Protein AF-A0A535I1E2-F1 (afdb_monomer)

Sequence (173 aa):
WREIAESARRLAAHGARVSVDARTRSATYADDGDLHPVKWVRGLAHAAASAGARIHEDTRVESVTSGEARTARGSVRAGAILLCTNAYTGHLAPSRVRPVRGQMLATAPTAPAFARPAYAKRGYQYWRQTADGRVVVGGWRDITVDHEVGESERPTAEIQSHLDRFLAEHGIT

Mean predicted aligned error: 4.46 Å

Solvent-accessible surface area (backbone atoms only — not comparable to full-atom values): 10704 Å² total; per-residue (Å²): 95,72,65,57,58,50,51,44,52,55,42,39,77,73,70,46,55,62,49,76,40,80,89,80,60,45,75,46,57,74,82,63,85,85,78,62,66,71,63,50,54,51,51,51,52,51,54,42,40,76,74,69,50,85,83,71,78,99,61,63,73,67,41,60,58,97,47,36,41,33,34,98,90,50,72,49,77,38,98,71,84,83,90,83,54,68,56,57,36,55,72,53,40,97,57,91,65,73,34,66,52,76,55,71,52,70,54,70,66,49,78,96,84,52,100,54,72,49,68,39,80,92,64,33,29,37,38,35,48,46,98,79,30,24,42,39,40,36,38,56,47,81,80,43,52,78,81,31,49,44,84,73,86,71,87,51,72,68,55,47,53,53,55,52,48,55,32,53,78,68,76,47,131

Radius of gyration: 20.58 Å; Cα contacts (8 Å, |Δi|>4): 208; chains: 1; bounding box: 49×42×52 Å

Nearest PDB structures (foldseek):
  1vrq-assembly1_B  TM=7.271E-01  e=4.442E-03  Corynebacterium sp. U-96
  2gah-assembly1_B  TM=7.586E-01  e=1.470E-02  Stenotrophomonas maltophilia
  7fgp-assembly1_A  TM=6.716E-01  e=1.027E-02  Aureimonas altamirensis DSM 21988
  2p4b-assembly2_C-2  TM=2.609E-01  e=1.232E+00  Escherichia coli K-12
  2v43-assembly1_A  TM=2.041E-01  e=1.308E+00  Escherichia coli BL21(DE3)

Secondary structure (DSSP, 8-state):
-HHHHHHHHHHHTTT--EEEETTTTEEEETT-----HHHHHHHHHHHHHHTT----TT--EEEEETTEEEETTEEEE-S------GGGGGGTS------B---EEEEEE-S---SS-EEEGGGTEEEEE-TTSEEEEEE-TTTSTTTSBSS--S--HHHHHHHHHHHHHTT--

Foldseek 3Di:
DVVQVVVQVVVVVVVFDWDADPVVRDIDTPPDADDDVVVVVVVVVVVCVVVPDDDDPPFDFQEDDQQWTATPVGIDGDNDDDPPPQCCVVRYDDDPRWQFDKDKDKDDADDDQDPGWDADDPNQWTWDQDPSRIIMIIGPCVVVVPVRTDDDPDDDPVRVVVNVVVCVVSVHD

Structure (mmCIF, N/CA/C/O backbone):
data_AF-A0A535I1E2-F1
#
_entry.id   AF-A0A535I1E2-F1
#
loop_
_atom_site.group_PDB
_atom_site.id
_atom_site.type_symbol
_atom_site.label_atom_id
_atom_site.label_alt_id
_atom_site.label_comp_id
_atom_site.label_asym_id
_atom_site.label_entity_id
_atom_site.label_seq_id
_atom_site.pdbx_PDB_ins_code
_atom_site.Cartn_x
_atom_site.Cartn_y
_atom_site.Cartn_z
_atom_site.occupancy
_atom_site.B_iso_or_equiv
_atom_site.auth_seq_id
_atom_site.auth_comp_id
_atom_site.auth_asym_id
_atom_site.auth_atom_id
_atom_site.pdbx_PDB_model_num
ATOM 1 N N . TRP A 1 1 ? 22.841 -5.438 -2.133 1.00 86.31 1 TRP A N 1
ATOM 2 C CA . TRP A 1 1 ? 23.271 -6.705 -2.767 1.00 86.31 1 TRP A CA 1
ATOM 3 C C . TRP A 1 1 ? 23.356 -7.849 -1.765 1.00 86.31 1 TRP A C 1
ATOM 5 O O . TRP A 1 1 ? 22.569 -8.770 -1.914 1.00 86.31 1 TRP A O 1
ATOM 15 N N . ARG A 1 2 ? 24.222 -7.792 -0.733 1.00 89.81 2 ARG A N 1
ATOM 16 C CA . ARG A 1 2 ? 24.310 -8.860 0.291 1.00 89.81 2 ARG A CA 1
ATOM 17 C C . ARG A 1 2 ? 22.943 -9.228 0.886 1.00 89.81 2 ARG A C 1
ATOM 19 O O . ARG A 1 2 ? 22.602 -10.400 0.906 1.00 89.81 2 ARG A O 1
ATOM 26 N N . GLU A 1 3 ? 22.143 -8.221 1.240 1.00 89.38 3 GLU A N 1
ATOM 27 C CA . GLU A 1 3 ? 20.774 -8.399 1.753 1.00 89.38 3 GLU A CA 1
ATOM 28 C C . GLU A 1 3 ? 19.851 -9.158 0.781 1.00 89.38 3 GLU A C 1
ATOM 30 O O . GLU A 1 3 ? 19.140 -10.062 1.201 1.00 89.38 3 GLU A O 1
ATOM 35 N N . ILE A 1 4 ? 19.891 -8.844 -0.522 1.00 90.56 4 ILE A N 1
ATOM 36 C CA . ILE A 1 4 ? 19.067 -9.513 -1.547 1.00 90.56 4 ILE A CA 1
ATOM 37 C C . ILE A 1 4 ? 19.477 -10.981 -1.675 1.00 90.56 4 ILE A C 1
ATOM 39 O O . ILE A 1 4 ? 18.625 -11.860 -1.641 1.00 90.56 4 ILE A O 1
ATOM 43 N N . ALA A 1 5 ? 20.780 -11.254 -1.780 1.00 91.69 5 ALA A N 1
ATOM 44 C CA . ALA A 1 5 ? 21.288 -12.620 -1.883 1.00 91.69 5 ALA A CA 1
ATOM 45 C C . ALA A 1 5 ? 20.986 -13.442 -0.617 1.00 91.69 5 ALA A C 1
ATOM 47 O O . ALA A 1 5 ? 20.696 -14.634 -0.690 1.00 91.69 5 ALA A O 1
ATOM 48 N N . GLU A 1 6 ? 21.037 -12.820 0.560 1.00 93.88 6 GLU A N 1
ATOM 49 C CA . GLU A 1 6 ? 20.668 -13.467 1.814 1.00 93.88 6 GLU A CA 1
ATOM 50 C C . GLU A 1 6 ? 19.165 -13.740 1.914 1.00 93.88 6 GLU A C 1
ATOM 52 O O . GLU A 1 6 ? 18.784 -14.864 2.232 1.00 93.88 6 GLU A O 1
ATOM 57 N N . SER A 1 7 ? 18.324 -12.759 1.585 1.00 91.44 7 SER A N 1
ATOM 58 C CA . SER A 1 7 ? 16.869 -12.922 1.526 1.00 91.44 7 SER A CA 1
ATOM 59 C C . SER A 1 7 ? 16.473 -14.035 0.551 1.00 91.44 7 SER A C 1
ATOM 61 O O . SER A 1 7 ? 15.744 -14.946 0.938 1.00 91.44 7 SER A O 1
ATOM 63 N N . ALA A 1 8 ? 17.049 -14.041 -0.655 1.00 93.69 8 ALA A N 1
ATOM 64 C CA . ALA A 1 8 ? 16.835 -15.078 -1.659 1.00 93.69 8 ALA A CA 1
ATOM 65 C C . ALA A 1 8 ? 17.201 -16.477 -1.141 1.00 93.69 8 ALA A C 1
ATOM 67 O O . ALA A 1 8 ? 16.407 -17.404 -1.277 1.00 93.69 8 ALA A O 1
ATOM 68 N N . ARG A 1 9 ? 18.367 -16.632 -0.493 1.00 95.00 9 ARG A N 1
ATOM 69 C CA . ARG A 1 9 ? 18.780 -17.913 0.110 1.00 95.00 9 ARG A CA 1
ATOM 70 C C . ARG A 1 9 ? 17.817 -18.376 1.201 1.00 95.00 9 ARG A C 1
ATOM 72 O O . ARG A 1 9 ? 17.461 -19.550 1.230 1.00 95.00 9 ARG A O 1
ATOM 79 N N . ARG A 1 10 ? 17.392 -17.470 2.088 1.00 95.12 10 ARG A N 1
ATOM 80 C CA . ARG A 1 10 ? 16.456 -17.794 3.178 1.00 95.12 10 ARG A CA 1
ATOM 81 C C . ARG A 1 10 ? 15.098 -18.233 2.636 1.00 95.12 10 ARG A C 1
ATOM 83 O O . ARG A 1 10 ? 14.554 -19.219 3.119 1.00 95.12 10 ARG A O 1
ATOM 90 N N . LEU A 1 11 ? 14.571 -17.534 1.633 1.00 94.12 11 LEU A N 1
ATOM 91 C CA . LEU A 1 11 ? 13.287 -17.870 1.015 1.00 94.12 11 LEU A CA 1
ATOM 92 C C . LEU A 1 11 ? 13.369 -19.179 0.220 1.00 94.12 11 LEU A C 1
ATOM 94 O O . LEU A 1 11 ? 12.492 -20.028 0.363 1.00 94.12 11 LEU A O 1
ATOM 98 N N . ALA A 1 12 ? 14.456 -19.400 -0.525 1.00 95.12 12 ALA A N 1
ATOM 99 C CA . ALA A 1 12 ? 14.691 -20.663 -1.223 1.00 95.12 12 ALA A CA 1
ATOM 100 C C . ALA A 1 12 ? 14.763 -21.860 -0.258 1.00 95.12 12 ALA A C 1
ATOM 102 O O . ALA A 1 12 ? 14.209 -22.917 -0.550 1.00 95.12 12 ALA A O 1
ATOM 103 N N . ALA A 1 13 ? 15.362 -21.688 0.927 1.00 96.62 13 ALA A N 1
ATOM 104 C CA . ALA A 1 13 ? 15.387 -22.722 1.967 1.00 96.62 13 ALA A CA 1
ATOM 105 C C . ALA A 1 13 ? 13.989 -23.091 2.510 1.00 96.62 13 ALA A C 1
ATOM 107 O O . ALA A 1 13 ? 13.830 -24.162 3.086 1.00 96.62 13 ALA A O 1
ATOM 108 N N . HIS A 1 14 ? 12.981 -22.236 2.302 1.00 95.25 14 HIS A N 1
ATOM 109 C CA . HIS A 1 14 ? 11.577 -22.486 2.650 1.00 95.25 14 HIS A CA 1
ATOM 110 C C . HIS A 1 14 ? 10.720 -22.845 1.422 1.00 95.25 14 HIS A C 1
ATOM 112 O O . HIS A 1 14 ? 9.497 -22.754 1.471 1.00 95.25 14 HIS A O 1
ATOM 118 N N . GLY A 1 15 ? 11.350 -23.251 0.314 1.00 94.88 15 GLY A N 1
ATOM 119 C CA . GLY A 1 15 ? 10.663 -23.749 -0.880 1.00 94.88 15 GLY A CA 1
ATOM 120 C C . GLY A 1 15 ? 10.234 -22.682 -1.889 1.00 94.88 15 GLY A C 1
ATOM 121 O O . GLY A 1 15 ? 9.635 -23.036 -2.901 1.00 94.88 15 GLY A O 1
ATOM 122 N N . ALA A 1 16 ? 10.552 -21.401 -1.668 1.00 94.69 16 ALA A N 1
ATOM 123 C CA . ALA A 1 16 ? 10.263 -20.361 -2.653 1.00 94.69 16 ALA A CA 1
ATOM 124 C C . ALA A 1 16 ? 11.145 -20.523 -3.899 1.00 94.69 16 ALA A C 1
ATOM 126 O O . ALA A 1 16 ? 12.360 -20.723 -3.803 1.00 94.69 16 ALA A O 1
ATOM 127 N N . ARG A 1 17 ? 10.560 -20.368 -5.087 1.00 96.12 17 ARG A N 1
ATOM 128 C CA . ARG A 1 17 ? 11.316 -20.385 -6.343 1.00 96.12 17 ARG A CA 1
ATOM 129 C C . ARG A 1 17 ? 11.960 -19.026 -6.586 1.00 96.12 17 ARG A C 1
ATOM 131 O O . ARG A 1 17 ? 11.287 -18.068 -6.969 1.00 96.12 17 ARG A O 1
ATOM 138 N N . VAL A 1 18 ? 13.275 -18.949 -6.379 1.00 96.19 18 VAL A N 1
ATOM 139 C CA . VAL A 1 18 ? 14.048 -17.704 -6.499 1.00 96.19 18 VAL A CA 1
ATOM 140 C C . VAL A 1 18 ? 15.141 -17.828 -7.557 1.00 96.19 18 VAL A C 1
ATOM 142 O O . VAL A 1 18 ? 15.950 -18.750 -7.514 1.00 96.19 18 VAL A O 1
ATOM 145 N N . SER A 1 19 ? 15.208 -16.863 -8.474 1.00 95.38 19 SER A N 1
ATOM 146 C CA . SER A 1 19 ? 16.307 -16.704 -9.432 1.00 95.38 19 SER A CA 1
ATOM 147 C C . SER A 1 19 ? 17.110 -15.457 -9.088 1.00 95.38 19 SER A C 1
ATOM 149 O O . SER A 1 19 ? 16.547 -14.367 -9.007 1.00 95.38 19 SER A O 1
ATOM 151 N N . VAL A 1 20 ? 18.421 -15.595 -8.906 1.00 95.38 20 VAL A N 1
ATOM 152 C CA . VAL A 1 20 ? 19.323 -14.492 -8.548 1.00 95.38 20 VAL A CA 1
ATOM 153 C C . VAL A 1 20 ? 20.240 -14.182 -9.725 1.00 95.38 20 VAL A C 1
ATOM 155 O O . VAL A 1 20 ? 20.897 -15.079 -10.244 1.00 95.38 20 VAL A O 1
ATOM 158 N N . ASP A 1 21 ? 20.332 -12.909 -10.107 1.00 94.44 21 ASP A N 1
ATOM 159 C CA . ASP A 1 21 ? 21.261 -12.439 -11.135 1.00 94.44 21 ASP A CA 1
ATOM 160 C C . ASP A 1 21 ? 22.286 -11.479 -10.521 1.00 94.44 21 ASP A C 1
ATOM 162 O O . ASP A 1 21 ? 21.983 -10.350 -10.130 1.00 94.44 21 ASP A O 1
ATOM 166 N N . ALA A 1 22 ? 23.536 -11.938 -10.440 1.00 92.50 22 ALA A N 1
ATOM 167 C CA . ALA A 1 22 ? 24.641 -11.166 -9.886 1.00 92.50 22 ALA A CA 1
ATOM 168 C C . ALA A 1 22 ? 25.081 -9.992 -10.776 1.00 92.50 22 ALA A C 1
ATOM 170 O O . ALA A 1 22 ? 25.635 -9.025 -10.248 1.00 92.50 22 ALA A O 1
ATOM 171 N N . ARG A 1 23 ? 24.833 -10.045 -12.094 1.00 94.00 23 ARG A N 1
ATOM 172 C CA . ARG A 1 23 ? 25.200 -8.965 -13.026 1.00 94.00 23 ARG A CA 1
ATOM 173 C C . ARG A 1 23 ? 24.308 -7.752 -12.807 1.00 94.00 23 ARG A C 1
ATOM 175 O O . ARG A 1 23 ? 24.810 -6.646 -12.632 1.00 94.00 23 ARG A O 1
ATOM 182 N N . THR A 1 24 ? 22.998 -7.977 -12.734 1.00 91.62 24 THR A N 1
ATOM 183 C CA . THR A 1 24 ? 22.005 -6.928 -12.445 1.00 91.62 24 THR A CA 1
ATOM 184 C C . THR A 1 24 ? 21.797 -6.692 -10.948 1.00 91.62 24 THR A C 1
ATOM 186 O O . THR A 1 24 ? 21.118 -5.746 -10.555 1.00 91.62 24 THR A O 1
ATOM 189 N N . ARG A 1 25 ? 22.408 -7.523 -10.092 1.00 93.38 25 ARG A N 1
ATOM 190 C CA . ARG A 1 25 ? 22.258 -7.510 -8.628 1.00 93.38 25 ARG A CA 1
ATOM 191 C C . ARG A 1 25 ? 20.794 -7.614 -8.183 1.00 93.38 25 ARG A C 1
ATOM 193 O O . ARG A 1 25 ? 20.394 -6.969 -7.210 1.00 93.38 25 ARG A O 1
ATOM 200 N N . SER A 1 26 ? 20.018 -8.440 -8.879 1.00 93.69 26 SER A N 1
ATOM 201 C CA . SER A 1 26 ? 18.578 -8.612 -8.681 1.00 93.69 26 SER A CA 1
ATOM 202 C C . SER A 1 26 ? 18.225 -10.032 -8.225 1.00 93.69 26 SER A C 1
ATOM 204 O O . SER A 1 26 ? 19.017 -10.968 -8.358 1.00 93.69 26 SER A O 1
ATOM 206 N N . ALA A 1 27 ? 17.027 -10.186 -7.662 1.00 95.12 27 ALA A N 1
ATOM 207 C CA . ALA A 1 27 ? 16.408 -11.479 -7.401 1.00 95.12 27 ALA A CA 1
ATOM 208 C C . ALA A 1 27 ? 14.958 -11.441 -7.894 1.00 95.12 27 ALA A C 1
ATOM 210 O O . ALA A 1 27 ? 14.270 -10.439 -7.721 1.00 95.12 27 ALA A O 1
ATOM 211 N N . THR A 1 28 ? 14.514 -12.524 -8.523 1.00 95.00 28 THR A N 1
ATOM 212 C CA . THR A 1 28 ? 13.139 -12.727 -8.986 1.00 95.00 28 THR A CA 1
ATOM 213 C C . THR A 1 28 ? 12.517 -13.865 -8.200 1.00 95.00 28 THR A C 1
ATOM 215 O O . THR A 1 28 ? 13.101 -14.945 -8.132 1.00 95.00 28 THR A O 1
ATOM 218 N N . TYR A 1 29 ? 11.326 -13.628 -7.661 1.00 94.25 29 TYR A N 1
ATOM 219 C CA . TYR A 1 29 ? 1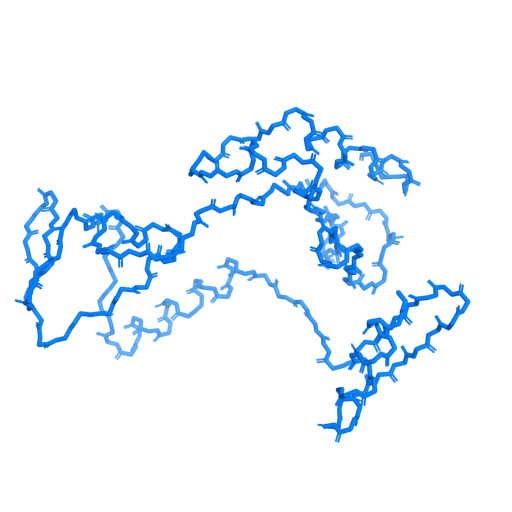0.539 -14.596 -6.908 1.00 94.25 29 TYR A CA 1
ATOM 220 C C . TYR A 1 29 ? 9.380 -15.048 -7.796 1.00 94.25 29 TYR A C 1
ATOM 222 O O . TYR A 1 29 ? 8.490 -14.258 -8.089 1.00 94.25 29 TYR A O 1
ATOM 230 N N . ALA A 1 30 ? 9.429 -16.283 -8.298 1.00 92.50 30 ALA A N 1
ATOM 231 C CA . ALA A 1 30 ? 8.483 -16.760 -9.314 1.00 92.50 30 ALA A CA 1
ATOM 232 C C . ALA A 1 30 ? 7.067 -17.004 -8.766 1.00 92.50 30 ALA A C 1
ATOM 234 O O . ALA A 1 30 ? 6.120 -17.089 -9.541 1.00 92.50 30 ALA A O 1
ATOM 235 N N . ASP A 1 31 ? 6.946 -17.129 -7.445 1.00 90.12 31 ASP A N 1
ATOM 236 C CA . ASP A 1 31 ? 5.686 -17.390 -6.739 1.00 90.12 31 ASP A CA 1
ATOM 237 C C . ASP A 1 31 ? 5.023 -16.106 -6.228 1.00 90.12 31 ASP A C 1
ATOM 239 O O . ASP A 1 31 ? 3.942 -16.156 -5.645 1.00 90.12 31 ASP A O 1
ATOM 243 N N . ASP A 1 32 ? 5.696 -14.970 -6.412 1.00 91.25 32 ASP A N 1
ATOM 244 C CA . ASP A 1 32 ? 5.182 -13.663 -6.038 1.00 91.25 32 ASP A CA 1
ATOM 245 C C . ASP A 1 32 ? 4.251 -13.121 -7.128 1.00 91.25 32 ASP A C 1
ATOM 247 O O . ASP A 1 32 ? 4.223 -13.596 -8.267 1.00 91.25 32 ASP A O 1
ATOM 251 N N . GLY A 1 33 ? 3.481 -12.102 -6.782 1.00 89.81 33 GLY A N 1
ATOM 252 C CA . GLY A 1 33 ? 2.565 -11.473 -7.710 1.00 89.81 33 GLY A CA 1
ATOM 253 C C . GLY A 1 33 ? 2.035 -10.158 -7.184 1.00 89.81 33 GLY A C 1
ATOM 254 O O . GLY A 1 33 ? 2.392 -9.672 -6.113 1.00 89.81 33 GLY A O 1
ATOM 255 N N . ASP A 1 34 ? 1.146 -9.568 -7.960 1.00 91.06 34 ASP A N 1
ATOM 256 C CA . ASP A 1 34 ? 0.506 -8.321 -7.613 1.00 91.06 34 ASP A CA 1
ATOM 257 C C . ASP A 1 34 ? -1.006 -8.416 -7.803 1.00 91.06 34 ASP A C 1
ATOM 259 O O . ASP A 1 34 ? -1.530 -9.208 -8.583 1.00 91.06 34 ASP A O 1
ATOM 263 N N . LEU A 1 35 ? -1.733 -7.597 -7.051 1.00 93.19 35 LEU A N 1
ATOM 264 C CA . LEU A 1 35 ? -3.183 -7.507 -7.153 1.00 93.19 35 LEU A CA 1
ATOM 265 C C . LEU A 1 35 ? -3.631 -6.052 -7.153 1.00 93.19 35 LEU A C 1
ATOM 267 O O . LEU A 1 35 ? -2.854 -5.127 -6.888 1.00 93.19 35 LEU A O 1
ATOM 271 N N . HIS A 1 36 ? -4.902 -5.821 -7.456 1.00 93.50 36 HIS A N 1
ATOM 272 C CA . HIS A 1 36 ? -5.494 -4.501 -7.311 1.00 93.50 36 HIS A CA 1
ATOM 273 C C . HIS A 1 36 ? -6.005 -4.325 -5.870 1.00 93.50 36 HIS A C 1
ATOM 275 O O . HIS A 1 36 ? -7.078 -4.843 -5.550 1.00 93.50 36 HIS A O 1
ATOM 281 N N . PRO A 1 37 ? -5.320 -3.552 -5.003 1.00 93.38 37 PRO A N 1
ATOM 282 C CA . PRO A 1 37 ? -5.621 -3.522 -3.568 1.00 93.38 37 PRO A CA 1
ATOM 283 C C . PRO A 1 37 ? -7.038 -3.020 -3.271 1.00 93.38 37 PRO A C 1
ATOM 285 O O . PRO A 1 37 ? -7.741 -3.605 -2.455 1.00 93.38 37 PRO A O 1
ATOM 288 N N . VAL A 1 38 ? -7.512 -2.002 -4.001 1.00 94.81 38 VAL A N 1
ATOM 289 C CA . VAL A 1 38 ? -8.881 -1.481 -3.817 1.00 94.81 38 VAL A CA 1
ATOM 290 C C . VAL A 1 38 ? -9.959 -2.491 -4.236 1.00 94.81 38 VAL A C 1
ATOM 292 O O . VAL A 1 38 ? -10.968 -2.627 -3.552 1.00 94.81 38 VAL A O 1
ATOM 295 N N . LYS A 1 39 ? -9.772 -3.235 -5.337 1.00 96.31 39 LYS A N 1
ATOM 296 C CA . LYS A 1 39 ? -10.726 -4.288 -5.729 1.00 96.31 39 LYS A CA 1
ATOM 297 C C . LYS A 1 39 ? -10.720 -5.428 -4.712 1.00 96.31 39 LYS A C 1
ATOM 299 O O . LYS A 1 39 ? -11.785 -5.927 -4.364 1.00 96.31 39 LYS A O 1
ATOM 304 N N . TRP A 1 40 ? -9.541 -5.784 -4.203 1.00 97.62 40 TRP A N 1
ATOM 305 C CA . TRP A 1 40 ? -9.386 -6.804 -3.172 1.00 97.62 40 TRP A CA 1
ATOM 306 C C . TRP A 1 40 ? -10.113 -6.436 -1.875 1.00 97.62 40 TRP A C 1
ATOM 308 O O . TRP A 1 40 ? -10.962 -7.200 -1.424 1.00 97.62 40 TRP A O 1
ATOM 318 N N . VAL A 1 41 ? -9.870 -5.243 -1.314 1.00 97.44 41 VAL A N 1
ATOM 319 C CA . VAL A 1 41 ? -10.527 -4.825 -0.061 1.00 97.44 41 VAL A CA 1
ATOM 320 C C . VAL A 1 41 ? -12.044 -4.691 -0.218 1.00 97.44 41 VAL A C 1
ATOM 322 O O . VAL A 1 41 ? -12.783 -5.073 0.684 1.00 97.44 41 VAL A O 1
ATOM 325 N N . ARG A 1 42 ? -12.532 -4.240 -1.383 1.00 97.88 42 ARG A N 1
ATOM 326 C CA . ARG A 1 42 ? -13.974 -4.210 -1.688 1.00 97.88 42 ARG A CA 1
ATOM 327 C C . ARG A 1 42 ? -14.577 -5.613 -1.749 1.00 97.88 42 ARG A C 1
ATOM 329 O O . ARG A 1 42 ? -15.650 -5.833 -1.198 1.00 97.88 42 ARG A O 1
ATOM 336 N N . GLY A 1 43 ? -13.881 -6.562 -2.378 1.00 98.44 43 GLY A N 1
ATOM 337 C CA . GLY A 1 43 ? -14.294 -7.966 -2.409 1.00 98.44 43 GLY A CA 1
ATOM 338 C C . GLY A 1 43 ? -14.360 -8.581 -1.010 1.00 98.44 43 GLY A C 1
ATOM 339 O O . GLY A 1 43 ? -15.352 -9.219 -0.667 1.00 98.44 43 GLY A O 1
ATOM 340 N N . LEU A 1 44 ? -13.352 -8.319 -0.170 1.00 98.06 44 LEU A N 1
ATOM 341 C CA . LEU A 1 44 ? -13.341 -8.756 1.229 1.00 98.06 44 LEU A CA 1
ATOM 342 C C . LEU A 1 44 ? -14.488 -8.145 2.041 1.00 98.06 44 LEU A C 1
ATOM 344 O O . LEU A 1 44 ? -15.161 -8.865 2.774 1.00 98.06 44 LEU A O 1
ATOM 348 N N . ALA A 1 45 ? -14.740 -6.842 1.895 1.00 98.19 45 ALA A N 1
ATOM 349 C CA . ALA A 1 45 ? -15.850 -6.168 2.564 1.00 98.19 45 ALA A CA 1
ATOM 350 C C . ALA A 1 45 ? -17.202 -6.780 2.164 1.00 98.19 45 ALA A C 1
ATOM 352 O O . ALA A 1 45 ? -18.034 -7.063 3.024 1.00 98.19 45 ALA A O 1
ATOM 353 N N . HIS A 1 46 ? -17.396 -7.062 0.872 1.00 98.31 46 HIS A N 1
ATOM 354 C CA . HIS A 1 46 ? -18.602 -7.721 0.376 1.00 98.31 46 HIS A CA 1
ATOM 355 C C . HIS A 1 46 ? -18.767 -9.143 0.934 1.00 98.31 46 HIS A C 1
ATOM 357 O O . HIS A 1 46 ? -19.859 -9.512 1.370 1.00 98.31 46 HIS A O 1
ATOM 363 N N . ALA A 1 47 ? -17.688 -9.931 0.968 1.00 98.62 47 ALA A N 1
ATOM 364 C CA . ALA A 1 47 ? -17.708 -11.276 1.538 1.00 98.62 47 ALA A CA 1
ATOM 365 C C . ALA A 1 47 ? -18.034 -11.253 3.042 1.00 98.62 47 ALA A C 1
ATOM 367 O O . ALA A 1 47 ? -18.872 -12.026 3.502 1.00 98.62 47 ALA A O 1
ATOM 368 N N . ALA A 1 48 ? -17.436 -10.328 3.799 1.00 98.44 48 ALA A N 1
ATOM 369 C CA . ALA A 1 48 ? -17.717 -10.155 5.221 1.00 98.44 48 ALA A CA 1
ATOM 370 C C . ALA A 1 48 ? -19.179 -9.752 5.472 1.00 98.44 48 ALA A C 1
ATOM 372 O O . ALA A 1 48 ? -19.835 -10.330 6.339 1.00 98.44 48 ALA A O 1
ATOM 373 N N . ALA A 1 49 ? -19.708 -8.804 4.692 1.00 98.44 49 ALA A N 1
ATOM 374 C CA . ALA A 1 49 ? -21.106 -8.390 4.788 1.00 98.44 49 ALA A CA 1
ATOM 375 C C . ALA A 1 49 ? -22.070 -9.544 4.467 1.00 98.44 49 ALA A C 1
ATOM 377 O O . ALA A 1 49 ? -23.037 -9.765 5.192 1.00 98.44 49 ALA A O 1
ATOM 378 N N . SER A 1 50 ? -21.758 -10.335 3.437 1.00 98.44 50 SER A N 1
ATOM 379 C CA . SER A 1 50 ? -22.532 -11.529 3.066 1.00 98.44 50 SER A CA 1
ATOM 380 C C . SER A 1 50 ? -22.498 -12.616 4.147 1.00 98.44 50 SER A C 1
ATOM 382 O O . SER A 1 50 ? -23.449 -13.379 4.282 1.00 98.44 50 SER A O 1
ATOM 384 N N . ALA A 1 51 ? -21.437 -12.657 4.957 1.00 98.62 51 ALA A N 1
ATOM 385 C CA . ALA A 1 51 ? -21.321 -13.518 6.134 1.00 98.62 51 ALA A CA 1
ATOM 386 C C . ALA A 1 51 ? -21.983 -12.930 7.403 1.00 98.62 51 ALA A C 1
ATOM 388 O O . ALA A 1 51 ? -21.869 -13.513 8.480 1.00 98.62 51 ALA A O 1
ATOM 389 N N . GLY A 1 52 ? -22.670 -11.786 7.300 1.00 98.50 52 GLY A N 1
ATOM 390 C CA . GLY A 1 52 ? -23.424 -11.165 8.394 1.00 98.50 52 GLY A CA 1
ATOM 391 C C . GLY A 1 52 ? -22.700 -10.040 9.139 1.00 98.50 52 GLY A C 1
ATOM 392 O O . GLY A 1 52 ? -23.249 -9.502 10.104 1.00 98.50 52 GLY A O 1
ATOM 393 N N . ALA A 1 53 ? -21.493 -9.645 8.718 1.00 98.25 53 ALA A N 1
ATOM 394 C CA . ALA A 1 53 ? -20.842 -8.466 9.281 1.00 98.25 53 ALA A CA 1
ATOM 395 C C . ALA A 1 53 ? -21.613 -7.188 8.906 1.00 98.25 53 ALA A C 1
ATOM 397 O O . ALA A 1 53 ? -22.059 -7.017 7.773 1.00 98.25 53 ALA A O 1
ATOM 398 N N . ARG A 1 54 ? -21.734 -6.249 9.848 1.00 97.31 54 ARG A N 1
ATOM 399 C CA . ARG A 1 54 ? -22.282 -4.913 9.575 1.00 97.31 54 ARG A CA 1
ATOM 400 C C . ARG A 1 54 ? -21.141 -3.932 9.357 1.00 97.31 54 ARG A C 1
ATOM 402 O O . ARG A 1 54 ? -20.299 -3.766 10.236 1.00 97.31 54 ARG A O 1
ATOM 409 N N . ILE A 1 55 ? -21.127 -3.292 8.193 1.00 97.06 55 ILE A N 1
ATOM 410 C CA . ILE A 1 55 ? -20.125 -2.294 7.820 1.00 97.06 55 ILE A CA 1
ATOM 411 C C . ILE A 1 55 ? -20.791 -0.921 7.850 1.00 97.06 55 ILE A C 1
ATOM 413 O O . ILE A 1 55 ? -21.822 -0.712 7.216 1.00 97.06 55 ILE A O 1
ATOM 417 N N . HIS A 1 56 ? -20.199 0.001 8.605 1.00 96.00 56 HIS A N 1
ATOM 418 C CA . HIS A 1 56 ? -20.667 1.376 8.738 1.00 96.00 56 HIS A CA 1
ATOM 419 C C . HIS A 1 56 ? -19.584 2.324 8.213 1.00 96.00 56 HIS A C 1
ATOM 421 O O . HIS A 1 56 ? -18.644 2.665 8.930 1.00 96.00 56 HIS A O 1
ATOM 427 N N . GLU A 1 57 ? -19.703 2.727 6.947 1.00 95.56 57 GLU A N 1
ATOM 428 C CA . GLU A 1 57 ? -18.823 3.726 6.328 1.00 95.56 57 GLU A CA 1
ATOM 429 C C . GLU A 1 57 ? -19.144 5.138 6.845 1.00 95.56 57 GLU A C 1
ATOM 431 O O . GLU A 1 57 ? -20.146 5.349 7.538 1.00 95.56 57 GLU A O 1
ATOM 436 N N . ASP A 1 58 ? -18.241 6.094 6.609 1.00 95.50 58 ASP A N 1
ATOM 437 C CA . ASP A 1 58 ? -18.361 7.494 7.053 1.00 95.50 58 ASP A CA 1
ATOM 438 C C . ASP A 1 58 ? -18.711 7.660 8.544 1.00 95.50 58 ASP A C 1
ATOM 440 O O . ASP A 1 58 ? -19.346 8.631 8.966 1.00 95.50 58 ASP A O 1
ATOM 444 N N . THR A 1 59 ? -18.328 6.678 9.365 1.00 96.81 59 THR A N 1
ATOM 445 C CA . THR A 1 59 ? -18.648 6.570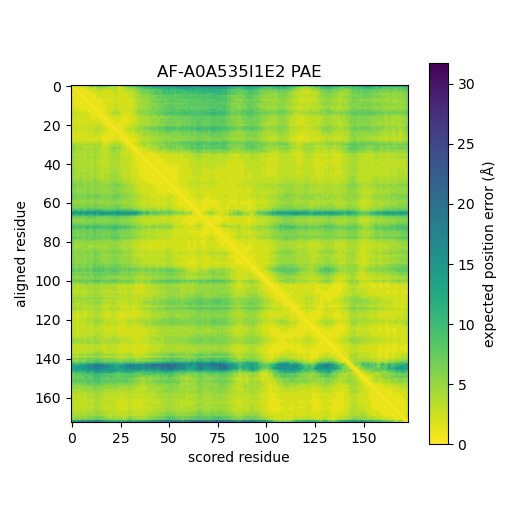 10.795 1.00 96.81 59 THR A CA 1
ATOM 446 C C . THR A 1 59 ? -17.358 6.598 11.609 1.00 96.81 59 THR A C 1
ATOM 448 O O . THR A 1 59 ? -16.932 5.595 12.177 1.00 96.81 59 THR A O 1
ATOM 451 N N . ARG A 1 60 ? -16.684 7.754 11.628 1.00 96.88 60 ARG A N 1
ATOM 452 C CA . ARG A 1 60 ? -15.428 7.916 12.373 1.00 96.88 60 ARG A CA 1
ATOM 453 C C . ARG A 1 60 ? -15.662 7.668 13.869 1.00 96.88 60 ARG A C 1
ATOM 455 O O . ARG A 1 60 ? -16.503 8.315 14.490 1.00 96.88 60 ARG A O 1
ATOM 462 N N . VAL A 1 61 ? -14.880 6.750 14.434 1.00 97.81 61 VAL A N 1
ATOM 463 C CA . VAL A 1 61 ? -14.757 6.572 15.884 1.00 97.81 61 VAL A CA 1
ATOM 464 C C . VAL A 1 61 ? -13.863 7.683 16.425 1.00 97.81 61 VAL A C 1
ATOM 466 O O . VAL A 1 61 ? -12.779 7.918 15.898 1.00 97.81 61 VAL A O 1
ATOM 469 N N . GLU A 1 62 ? -14.333 8.367 17.460 1.00 97.31 62 GLU A N 1
ATOM 470 C CA . GLU A 1 62 ? -13.663 9.513 18.087 1.00 97.31 62 GLU A CA 1
ATOM 471 C C . GLU A 1 62 ? -12.962 9.125 19.389 1.00 97.31 62 GLU A C 1
ATOM 473 O O . GLU A 1 62 ? -12.006 9.770 19.803 1.00 97.31 62 GLU A O 1
ATOM 478 N N . SER A 1 63 ? -13.439 8.072 20.056 1.00 97.56 63 SER A N 1
ATOM 479 C CA . SER A 1 63 ? -12.824 7.554 21.277 1.00 97.56 63 SER A CA 1
ATOM 480 C C . SER A 1 63 ? -13.267 6.125 21.558 1.00 97.56 63 SER A C 1
ATOM 482 O O . SER A 1 63 ? -14.391 5.744 21.216 1.00 97.56 63 SER A O 1
ATOM 484 N N . VAL A 1 64 ? -12.422 5.376 22.261 1.00 97.19 64 VAL A N 1
ATOM 485 C CA . VAL A 1 64 ? -12.706 4.008 22.702 1.00 97.19 64 VAL A CA 1
ATOM 486 C C . VAL A 1 64 ? -12.451 3.886 24.201 1.00 97.19 64 VAL A C 1
ATOM 488 O O . VAL A 1 64 ? -11.441 4.365 24.712 1.00 97.19 64 VAL A O 1
ATOM 491 N N . THR A 1 65 ? -13.368 3.228 24.899 1.00 93.44 65 THR A N 1
ATOM 492 C CA . THR A 1 65 ? -13.213 2.783 26.287 1.00 93.44 65 THR A CA 1
ATOM 493 C C . THR A 1 65 ? -13.445 1.273 26.358 1.00 93.44 65 THR A C 1
ATOM 495 O O . THR A 1 65 ? -13.739 0.624 25.350 1.00 93.44 65 THR A O 1
ATOM 498 N N . SER A 1 66 ? -13.285 0.674 27.542 1.00 90.62 66 SER A N 1
ATOM 499 C CA . SER A 1 66 ? -13.569 -0.753 27.717 1.00 90.62 66 SER A CA 1
ATOM 500 C C . SER A 1 66 ? -15.034 -1.053 27.379 1.00 90.62 66 SER A C 1
ATOM 502 O O . SER A 1 66 ? -15.946 -0.621 28.082 1.00 90.62 66 SER A O 1
ATOM 504 N N . GLY A 1 67 ? -15.244 -1.779 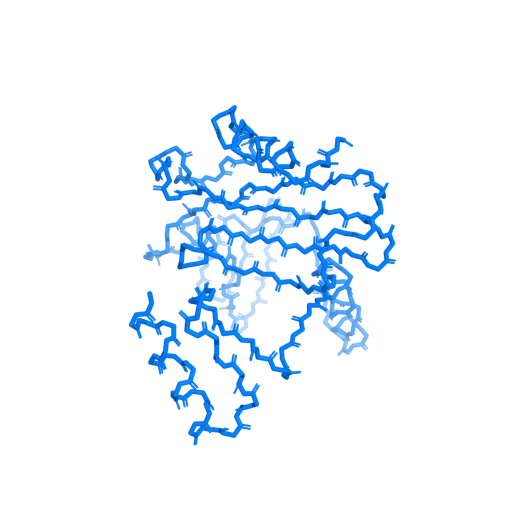26.280 1.00 93.81 67 GLY A N 1
ATOM 505 C CA . GLY A 1 67 ? -16.554 -2.238 25.826 1.00 93.81 67 GLY A CA 1
ATOM 506 C C . GLY A 1 67 ? -17.415 -1.210 25.084 1.00 93.81 67 GLY A C 1
ATOM 507 O O . GLY A 1 67 ? -18.564 -1.520 24.763 1.00 93.81 67 GLY A O 1
ATOM 508 N N . GLU A 1 68 ? -16.899 -0.013 24.781 1.00 97.50 68 GLU A N 1
ATOM 509 C CA . GLU A 1 68 ? -17.640 1.011 24.036 1.00 97.50 68 GLU A CA 1
ATOM 510 C C . GLU A 1 68 ? -16.755 1.801 23.056 1.00 97.50 68 GLU A C 1
ATOM 512 O O . GLU A 1 68 ? -15.670 2.272 23.397 1.00 97.50 68 GLU A O 1
ATOM 517 N N . ALA A 1 69 ? -17.252 1.985 21.832 1.00 97.81 69 ALA A N 1
ATOM 518 C CA . ALA A 1 69 ? -16.695 2.897 20.836 1.00 97.81 69 ALA A CA 1
ATOM 519 C C . ALA A 1 69 ? -17.686 4.039 20.576 1.00 97.81 69 ALA A C 1
ATOM 521 O O . ALA A 1 69 ? -18.867 3.792 20.320 1.00 97.81 69 ALA A O 1
ATOM 522 N N . ARG A 1 70 ? -17.216 5.288 20.630 1.00 98.12 70 ARG A N 1
ATOM 523 C CA . ARG A 1 70 ? -18.044 6.489 20.440 1.00 98.12 70 ARG A CA 1
ATOM 524 C C . ARG A 1 70 ? -17.755 7.159 19.102 1.00 98.12 70 ARG A C 1
ATOM 526 O O . ARG A 1 70 ? -16.609 7.224 18.666 1.00 98.12 70 ARG A O 1
ATOM 533 N N . THR A 1 71 ? -18.806 7.684 18.489 1.00 98.00 71 THR A N 1
ATOM 534 C CA . THR A 1 71 ? -18.805 8.424 17.222 1.00 98.00 71 THR A CA 1
ATOM 535 C C . THR A 1 71 ? -19.634 9.700 17.397 1.00 98.00 71 THR A C 1
ATOM 537 O O . THR A 1 71 ? -20.438 9.777 18.331 1.00 98.00 71 THR A O 1
ATOM 540 N N . ALA A 1 72 ? -19.560 10.635 16.447 1.00 96.94 72 ALA A N 1
ATOM 541 C CA . ALA A 1 72 ? -20.429 11.817 16.422 1.00 96.94 72 ALA A CA 1
ATOM 542 C C . ALA A 1 72 ? -21.940 11.495 16.389 1.00 96.94 72 ALA A C 1
ATOM 544 O O . ALA A 1 72 ? -22.764 12.350 16.703 1.00 96.94 72 ALA A O 1
ATOM 545 N N . ARG A 1 73 ? -22.323 10.275 15.980 1.00 96.12 73 ARG A N 1
ATOM 546 C CA . ARG A 1 73 ? -23.725 9.854 15.791 1.00 96.12 73 ARG A CA 1
ATOM 547 C C . ARG A 1 73 ? -24.248 8.911 16.877 1.00 96.12 73 ARG A C 1
ATOM 549 O O . ARG A 1 73 ? -25.385 8.459 16.784 1.00 96.12 73 ARG A O 1
ATOM 556 N N . GLY A 1 74 ? -23.438 8.592 17.884 1.00 96.19 74 GLY A N 1
ATOM 557 C CA . GLY A 1 74 ? -23.797 7.661 18.956 1.00 96.19 74 GLY A CA 1
ATOM 558 C C . GLY A 1 74 ? -22.666 6.701 19.316 1.00 96.19 74 GLY A C 1
ATOM 559 O O . GLY A 1 74 ? -21.535 6.843 18.838 1.00 96.19 74 GLY A O 1
ATOM 560 N N . SER A 1 75 ? -22.969 5.718 20.165 1.00 97.19 75 SER A N 1
ATOM 561 C CA . SER A 1 75 ? -22.007 4.711 20.622 1.00 97.19 75 SER A CA 1
ATOM 562 C C . SER A 1 75 ? -22.405 3.286 20.244 1.00 97.19 75 SER A C 1
ATOM 564 O O . SER A 1 75 ? -23.579 2.959 20.067 1.00 97.19 75 SER A O 1
ATOM 566 N N . VAL A 1 76 ? -21.393 2.430 20.117 1.00 97.00 76 VAL A N 1
ATOM 567 C CA . VAL A 1 76 ? -21.539 0.991 19.896 1.00 97.00 76 VAL A CA 1
ATOM 568 C C . VAL A 1 76 ? -20.911 0.263 21.074 1.00 97.00 76 VAL A C 1
ATOM 570 O O . VAL A 1 76 ? -19.745 0.491 21.399 1.00 97.00 76 VAL A O 1
ATOM 573 N N . ARG A 1 77 ? -21.681 -0.630 21.700 1.00 97.69 77 ARG A N 1
ATOM 574 C CA . ARG A 1 77 ? -21.205 -1.510 22.772 1.00 97.69 77 ARG A CA 1
ATOM 575 C C . ARG A 1 77 ? -20.829 -2.872 22.212 1.00 97.69 77 ARG A C 1
ATOM 577 O O . ARG A 1 77 ? -21.563 -3.430 21.399 1.00 97.69 77 ARG A O 1
ATOM 584 N N . ALA A 1 78 ? -19.701 -3.405 22.663 1.00 96.81 78 ALA A N 1
ATOM 585 C CA . ALA A 1 78 ? -19.207 -4.709 22.243 1.00 96.81 78 ALA A CA 1
ATOM 586 C C . ALA A 1 78 ? -18.428 -5.385 23.375 1.00 96.81 78 ALA A C 1
ATOM 588 O O . ALA A 1 78 ? -17.773 -4.714 24.165 1.00 96.81 78 ALA A O 1
ATOM 589 N N . GLY A 1 79 ? -18.460 -6.719 23.433 1.00 97.25 79 GLY A N 1
ATOM 590 C CA . GLY A 1 79 ? -17.646 -7.478 24.394 1.00 97.25 79 GLY A CA 1
ATOM 591 C C . GLY A 1 79 ? -16.142 -7.413 24.098 1.00 97.25 79 GLY A C 1
ATOM 592 O O . GLY A 1 79 ? -15.330 -7.579 25.002 1.00 97.25 79 GLY A O 1
ATOM 593 N N . ALA A 1 80 ? -15.771 -7.139 22.845 1.00 96.25 80 ALA A N 1
ATOM 594 C CA . ALA A 1 80 ? -14.396 -6.927 22.411 1.00 96.25 80 ALA A CA 1
ATOM 595 C C . ALA A 1 80 ? -14.339 -5.840 21.331 1.00 96.25 80 ALA A C 1
ATOM 597 O O . ALA A 1 80 ? -15.240 -5.738 20.497 1.00 96.25 80 ALA A O 1
ATOM 598 N N . ILE A 1 81 ? -13.263 -5.050 21.336 1.00 96.12 81 ILE A N 1
ATOM 599 C CA . ILE A 1 81 ? -12.984 -4.015 20.335 1.00 96.12 81 ILE A CA 1
ATOM 600 C C . ILE A 1 81 ? -11.572 -4.247 19.802 1.00 96.12 81 ILE A C 1
ATOM 602 O O . ILE A 1 81 ? -10.615 -4.277 20.574 1.00 96.12 81 ILE A O 1
ATOM 606 N N . 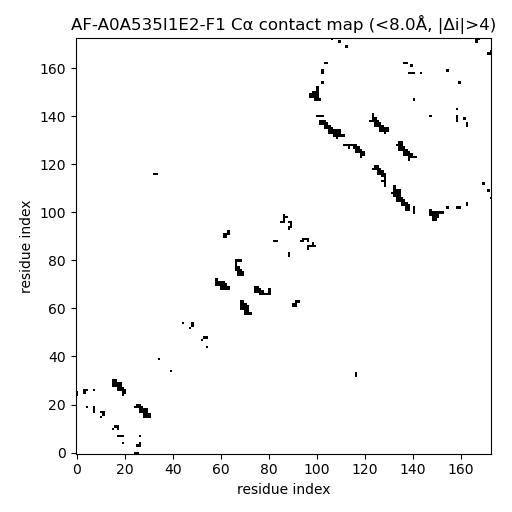LEU A 1 82 ? -11.443 -4.404 18.483 1.00 95.50 82 LEU A N 1
ATOM 607 C CA . LEU A 1 82 ? -10.154 -4.529 17.805 1.00 95.50 82 LEU A CA 1
ATOM 608 C C . LEU A 1 82 ? -9.830 -3.218 17.085 1.00 95.50 82 LEU A C 1
ATOM 610 O O . LEU A 1 82 ? -10.586 -2.775 16.220 1.00 95.50 82 LEU A O 1
ATOM 614 N N . LEU A 1 83 ? -8.700 -2.598 17.430 1.00 95.06 83 LEU A N 1
ATOM 615 C CA . LEU A 1 83 ? -8.220 -1.398 16.748 1.00 95.06 83 LEU A CA 1
ATOM 616 C C . LEU A 1 83 ? -7.443 -1.795 15.489 1.00 95.06 83 LEU A C 1
ATOM 618 O O . LEU A 1 83 ? -6.272 -2.161 15.549 1.00 95.06 83 LEU A O 1
ATOM 622 N N . CYS A 1 84 ? -8.107 -1.702 14.339 1.00 95.88 84 CYS A N 1
ATOM 623 C CA . CYS A 1 84 ? -7.521 -1.951 13.018 1.00 95.88 84 CYS A CA 1
ATOM 624 C C . CYS A 1 84 ? -7.283 -0.642 12.238 1.00 95.88 84 CYS A C 1
ATOM 626 O O . CYS A 1 84 ? -7.391 -0.613 11.016 1.00 95.88 84 CYS A O 1
ATOM 628 N N . THR A 1 85 ? -6.981 0.457 12.938 1.00 94.88 85 THR A N 1
ATOM 629 C CA . THR A 1 85 ? -6.898 1.820 12.374 1.00 94.88 85 THR A CA 1
ATOM 630 C C . THR A 1 85 ? -5.502 2.212 11.874 1.00 94.88 85 THR A C 1
ATOM 632 O O . THR A 1 85 ? -5.278 3.361 11.498 1.00 94.88 85 THR A O 1
ATOM 635 N N . ASN A 1 86 ? -4.563 1.261 11.810 1.00 93.88 86 ASN A N 1
ATOM 636 C CA . ASN A 1 86 ? -3.221 1.435 11.242 1.00 93.88 86 ASN A CA 1
ATOM 637 C C . ASN A 1 86 ? -2.501 2.680 11.817 1.00 93.88 86 ASN A C 1
ATOM 639 O O . ASN A 1 86 ? -2.435 2.837 13.040 1.00 93.88 86 ASN A O 1
ATOM 643 N N . ALA A 1 87 ? -1.991 3.573 10.962 1.00 92.94 87 ALA A N 1
ATOM 644 C CA . ALA A 1 87 ? -1.271 4.789 11.337 1.00 92.94 87 ALA A CA 1
ATOM 645 C C . ALA A 1 87 ? -2.069 5.711 12.281 1.00 92.94 87 ALA A C 1
ATOM 647 O O . ALA A 1 87 ? -1.476 6.396 13.106 1.00 92.94 87 ALA A O 1
ATOM 648 N N . TYR A 1 88 ? -3.401 5.648 12.231 1.00 93.50 88 TYR A N 1
ATOM 649 C CA . TYR A 1 88 ? -4.314 6.492 13.005 1.00 93.50 88 TYR A CA 1
ATOM 650 C C . TYR A 1 88 ? -4.620 5.944 14.406 1.00 93.50 88 TYR A C 1
ATOM 652 O O . TYR A 1 88 ? -5.409 6.530 15.144 1.00 93.50 88 TYR A O 1
ATOM 660 N N . THR A 1 89 ? -4.020 4.814 14.801 1.00 95.25 89 THR A N 1
ATOM 661 C CA . THR A 1 89 ? -4.266 4.192 16.118 1.00 95.25 89 THR A CA 1
ATOM 662 C C . THR A 1 89 ? -3.963 5.145 17.276 1.00 95.25 89 THR A C 1
ATOM 664 O O . THR A 1 89 ? -4.665 5.109 18.284 1.00 95.25 89 THR A O 1
ATOM 667 N N . GLY A 1 90 ? -2.978 6.038 17.107 1.00 94.31 90 GLY A N 1
ATOM 668 C CA . GLY A 1 90 ? -2.599 7.038 18.111 1.00 94.31 90 GLY A CA 1
ATOM 669 C C . GLY A 1 90 ? -3.723 7.998 18.516 1.00 94.31 90 GLY A C 1
ATOM 670 O O . GLY A 1 90 ? -3.681 8.532 19.620 1.00 94.31 90 GLY A O 1
ATOM 671 N N . HIS A 1 91 ? -4.750 8.170 17.676 1.00 94.38 91 HIS A N 1
ATOM 672 C CA . HIS A 1 91 ? -5.924 8.992 17.996 1.00 94.38 91 HIS A CA 1
ATOM 673 C C . HIS A 1 91 ? -6.900 8.315 18.962 1.00 94.38 91 HIS A C 1
ATOM 675 O O . HIS A 1 91 ? -7.723 8.990 19.569 1.00 94.38 91 HIS A O 1
ATOM 681 N N . LEU A 1 92 ? -6.840 6.985 19.093 1.00 95.88 92 LEU A N 1
ATOM 682 C CA . LEU A 1 92 ? -7.794 6.199 19.885 1.00 95.88 92 LEU A CA 1
ATOM 683 C C . LEU A 1 92 ? -7.164 5.545 21.114 1.00 95.88 92 LEU A C 1
ATOM 685 O O . LEU A 1 92 ? -7.864 5.282 22.089 1.00 95.88 92 LEU A O 1
ATOM 689 N N . ALA A 1 93 ? -5.865 5.250 21.064 1.00 94.75 93 ALA A N 1
ATOM 690 C CA . ALA A 1 93 ? -5.140 4.588 22.138 1.00 94.75 93 ALA A CA 1
ATOM 691 C C . ALA A 1 93 ? -3.638 4.922 22.081 1.00 94.75 93 ALA A C 1
ATOM 693 O O . ALA A 1 93 ? -3.126 5.270 21.012 1.00 94.75 93 ALA A O 1
ATOM 694 N N . PRO A 1 94 ? -2.895 4.760 23.194 1.00 94.88 94 PRO A N 1
ATOM 695 C CA . PRO A 1 94 ? -1.441 4.860 23.177 1.00 94.88 94 PRO A CA 1
ATOM 696 C C . PRO A 1 94 ? -0.841 3.938 22.111 1.00 94.88 94 PRO A C 1
ATOM 698 O O . PRO A 1 94 ? -1.051 2.725 22.128 1.00 94.88 94 PRO A O 1
ATOM 701 N N . SER A 1 95 ? -0.079 4.513 21.184 1.00 93.88 95 SER A N 1
ATOM 702 C CA . SER A 1 95 ? 0.505 3.788 20.058 1.00 93.88 95 SER A CA 1
ATOM 703 C C .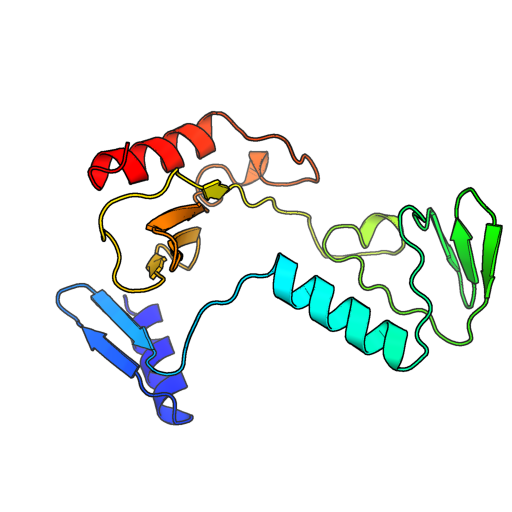 SER A 1 95 ? 1.974 4.144 19.888 1.00 93.88 95 SER A C 1
ATOM 705 O O . SER A 1 95 ? 2.380 5.289 20.071 1.00 93.88 95 SER A O 1
ATOM 707 N N . ARG A 1 96 ? 2.778 3.145 19.510 1.00 93.19 96 ARG A N 1
ATOM 708 C CA . ARG A 1 96 ? 4.174 3.330 19.076 1.00 93.19 96 ARG A CA 1
ATOM 709 C C . ARG A 1 96 ? 4.299 3.442 17.552 1.00 93.19 96 ARG A C 1
ATOM 711 O O . ARG A 1 96 ? 5.408 3.563 17.037 1.00 93.19 96 ARG A O 1
ATOM 718 N N . VAL A 1 97 ? 3.181 3.360 16.829 1.00 91.56 97 VAL A N 1
ATOM 719 C CA . VAL A 1 97 ? 3.133 3.491 15.370 1.00 91.56 97 VAL A CA 1
ATOM 720 C C . VAL A 1 97 ? 3.209 4.968 15.006 1.00 91.56 97 VAL A C 1
ATOM 722 O O . VAL A 1 97 ? 2.467 5.782 15.548 1.00 91.56 97 VAL A O 1
ATOM 725 N N . ARG A 1 98 ? 4.098 5.305 14.069 1.00 88.81 98 ARG A N 1
ATOM 726 C CA . ARG A 1 98 ? 4.204 6.644 13.488 1.00 88.81 98 ARG A CA 1
ATOM 727 C C . ARG A 1 98 ? 3.678 6.613 12.053 1.00 88.81 98 ARG A C 1
ATOM 729 O O . ARG A 1 98 ? 4.150 5.769 11.286 1.00 88.81 98 ARG A O 1
ATOM 736 N N . PRO A 1 99 ? 2.751 7.508 11.678 1.00 91.56 99 PRO A N 1
ATOM 737 C CA . PRO A 1 99 ? 2.339 7.669 10.292 1.00 91.56 99 PRO A CA 1
ATOM 738 C C . PRO A 1 99 ? 3.533 8.026 9.407 1.00 91.56 99 PRO A C 1
ATOM 740 O O . PRO A 1 99 ? 4.277 8.964 9.706 1.00 91.56 99 PRO A O 1
ATOM 743 N N . VAL A 1 100 ? 3.710 7.268 8.326 1.00 89.00 100 VAL A N 1
ATOM 744 C CA . VAL A 1 100 ? 4.661 7.589 7.262 1.00 89.00 100 VAL A CA 1
ATOM 745 C C . VAL A 1 100 ? 3.954 7.423 5.930 1.00 89.00 100 VAL A C 1
ATOM 747 O O . VAL A 1 100 ? 3.412 6.357 5.630 1.00 89.00 100 VAL A O 1
ATOM 750 N N . ARG A 1 101 ? 3.961 8.488 5.143 1.00 88.44 101 ARG A N 1
ATOM 751 C CA . ARG A 1 101 ? 3.278 8.579 3.863 1.00 88.44 101 ARG A CA 1
ATOM 752 C C . ARG A 1 101 ? 4.018 7.792 2.778 1.00 88.44 101 ARG A C 1
ATOM 754 O O . ARG A 1 101 ? 5.238 7.616 2.804 1.00 88.44 101 ARG A O 1
ATOM 761 N N . GLY A 1 102 ? 3.248 7.307 1.809 1.00 90.19 102 GLY A N 1
ATOM 762 C CA . GLY A 1 102 ? 3.749 6.827 0.527 1.00 90.19 102 GLY A CA 1
ATOM 763 C C . GLY A 1 102 ? 3.051 7.583 -0.595 1.00 90.19 102 GLY A C 1
ATOM 764 O O . GLY A 1 102 ? 1.829 7.529 -0.695 1.00 90.19 102 GLY A O 1
ATOM 765 N N . GLN A 1 103 ? 3.817 8.285 -1.429 1.00 93.94 103 GLN A N 1
ATOM 766 C CA . GLN A 1 103 ? 3.300 8.920 -2.639 1.00 93.94 103 GLN A CA 1
ATOM 767 C C . GLN A 1 103 ? 3.497 7.994 -3.835 1.00 93.94 103 GLN A C 1
ATOM 769 O O . GLN A 1 103 ? 4.540 7.348 -3.979 1.00 93.94 103 GLN A O 1
ATOM 774 N N . MET A 1 104 ? 2.482 7.951 -4.689 1.00 95.88 104 MET A N 1
ATOM 775 C CA . MET A 1 104 ? 2.469 7.158 -5.908 1.00 95.88 104 MET A CA 1
ATOM 776 C C . MET A 1 104 ? 1.885 7.974 -7.057 1.00 95.88 104 MET A C 1
ATOM 778 O O . MET A 1 104 ? 1.108 8.901 -6.833 1.00 95.88 104 MET A O 1
ATOM 782 N N . LEU A 1 105 ? 2.219 7.577 -8.278 1.00 96.62 105 LEU A N 1
ATOM 783 C CA . LEU A 1 105 ? 1.663 8.097 -9.518 1.00 96.62 105 LEU A CA 1
ATOM 784 C C . LEU A 1 105 ? 1.256 6.929 -10.423 1.00 96.62 105 LEU A C 1
ATOM 786 O O . LEU A 1 105 ? 1.896 5.875 -10.427 1.00 96.62 105 LEU A O 1
ATOM 790 N N . ALA A 1 106 ? 0.176 7.126 -11.179 1.00 97.00 106 ALA A N 1
ATOM 791 C CA . ALA A 1 106 ? -0.262 6.224 -12.235 1.00 97.00 106 ALA A CA 1
ATOM 792 C C . ALA A 1 106 ? -0.361 6.983 -13.565 1.00 97.00 106 ALA A C 1
ATOM 794 O O . ALA A 1 106 ? -0.935 8.071 -13.610 1.00 97.00 106 ALA A O 1
ATOM 795 N N . THR A 1 107 ? 0.184 6.412 -14.636 1.00 98.12 107 THR A N 1
ATOM 796 C CA . THR A 1 107 ? 0.157 7.005 -15.980 1.00 98.12 107 THR A CA 1
ATOM 797 C C . THR A 1 107 ? -1.140 6.671 -16.726 1.00 98.12 107 THR A C 1
ATOM 799 O O . THR A 1 107 ? -1.931 5.814 -16.310 1.00 98.12 107 THR A O 1
ATOM 802 N N . ALA A 1 108 ? -1.341 7.295 -17.890 1.00 97.69 108 ALA A N 1
ATOM 803 C CA . ALA A 1 108 ? -2.185 6.710 -18.932 1.00 97.69 108 ALA A CA 1
ATOM 804 C C . ALA A 1 108 ? -1.586 5.368 -19.425 1.00 97.69 108 ALA A C 1
ATOM 806 O O . ALA A 1 108 ? -0.414 5.090 -19.153 1.00 97.69 108 ALA A O 1
ATOM 807 N N . PRO A 1 109 ? -2.356 4.508 -20.121 1.00 97.81 109 PRO A N 1
ATOM 808 C CA . PRO A 1 109 ? -1.805 3.305 -20.740 1.00 97.81 109 PRO A CA 1
ATOM 809 C C . PRO A 1 109 ? -0.624 3.617 -21.665 1.00 97.81 109 PRO A C 1
ATOM 811 O O . PRO A 1 109 ? -0.709 4.528 -22.487 1.00 97.81 109 PRO A O 1
ATOM 814 N N . THR A 1 110 ? 0.453 2.846 -21.550 1.00 96.88 110 THR A N 1
ATOM 815 C CA . THR A 1 110 ? 1.676 2.990 -22.348 1.00 96.88 110 THR A CA 1
ATOM 816 C C . THR A 1 110 ? 2.069 1.673 -23.015 1.00 96.88 110 THR A C 1
ATOM 818 O O . THR A 1 110 ? 1.483 0.618 -22.753 1.00 96.88 110 THR A O 1
ATOM 821 N N . ALA A 1 111 ? 3.066 1.725 -23.903 1.00 96.00 111 ALA A N 1
ATOM 822 C CA . ALA A 1 111 ? 3.681 0.519 -24.448 1.00 96.00 111 ALA A CA 1
ATOM 823 C C . ALA A 1 111 ? 4.328 -0.326 -23.327 1.00 96.00 111 ALA A C 1
ATOM 825 O O . ALA A 1 111 ? 4.708 0.223 -22.287 1.00 96.00 111 ALA A O 1
ATOM 826 N N . PRO A 1 112 ? 4.475 -1.652 -23.504 1.00 96.50 112 PRO A N 1
ATOM 827 C CA . PRO A 1 112 ? 5.129 -2.503 -22.514 1.00 96.50 112 PRO A CA 1
ATOM 828 C C . PRO A 1 112 ? 6.551 -2.023 -22.180 1.00 96.50 112 PRO A C 1
ATOM 830 O O . PRO A 1 112 ? 7.436 -2.039 -23.033 1.00 96.50 112 PRO A O 1
ATOM 833 N N . ALA A 1 113 ? 6.762 -1.622 -20.928 1.00 96.19 113 ALA A N 1
ATOM 834 C CA . ALA A 1 113 ? 8.030 -1.140 -20.383 1.00 96.19 113 ALA A CA 1
ATOM 835 C C . ALA A 1 113 ? 8.555 -2.053 -19.263 1.00 96.19 113 ALA A C 1
ATOM 837 O O . ALA A 1 113 ? 9.762 -2.250 -19.129 1.00 96.19 113 ALA A O 1
ATOM 838 N N . PHE A 1 114 ? 7.655 -2.656 -18.476 1.00 95.31 114 PHE A N 1
ATOM 839 C CA . PHE A 1 114 ? 8.025 -3.517 -17.353 1.00 95.31 114 PHE A CA 1
ATOM 840 C C . PHE A 1 114 ? 7.306 -4.859 -17.426 1.00 95.31 114 PHE A C 1
ATOM 842 O O . PHE A 1 114 ? 6.085 -4.933 -17.341 1.00 95.31 114 PHE A O 1
ATOM 849 N N . ALA A 1 115 ? 8.078 -5.941 -17.519 1.00 91.88 115 ALA A N 1
ATOM 850 C CA . ALA A 1 115 ? 7.533 -7.298 -17.587 1.00 91.88 115 ALA A CA 1
ATOM 851 C C . ALA A 1 115 ? 7.048 -7.844 -16.230 1.00 91.88 115 AL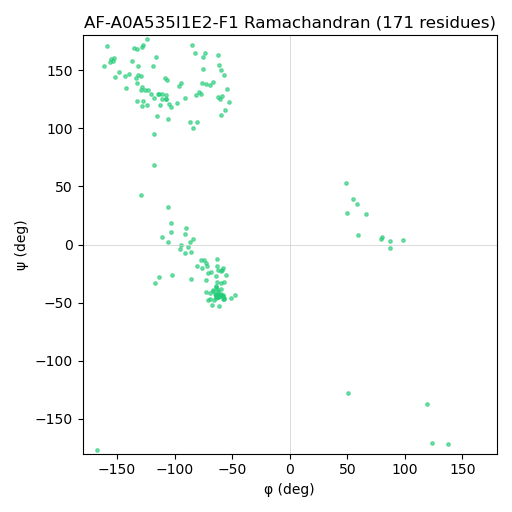A A C 1
ATOM 853 O O . ALA A 1 115 ? 6.431 -8.904 -16.184 1.00 91.88 115 ALA A O 1
ATOM 854 N N . ARG A 1 116 ? 7.400 -7.185 -15.119 1.00 93.19 116 ARG A N 1
ATOM 855 C CA . ARG A 1 116 ? 7.066 -7.613 -13.754 1.00 93.19 116 ARG A CA 1
ATOM 856 C C . ARG A 1 116 ? 7.076 -6.432 -12.780 1.00 93.19 116 ARG A C 1
ATOM 858 O O . ARG A 1 116 ? 7.786 -5.457 -13.047 1.00 93.19 116 ARG A O 1
ATOM 865 N N . PRO A 1 117 ? 6.360 -6.527 -11.648 1.00 95.69 117 PRO A N 1
ATOM 866 C CA . PRO A 1 117 ? 6.557 -5.632 -10.518 1.00 95.69 117 PRO A CA 1
ATOM 867 C C . PRO A 1 117 ? 8.006 -5.670 -10.029 1.00 95.69 117 PRO A C 1
ATOM 869 O O . PRO A 1 117 ? 8.663 -6.714 -10.057 1.00 95.69 117 PRO A O 1
ATOM 872 N N . ALA A 1 118 ? 8.504 -4.532 -9.565 1.00 95.31 118 ALA A N 1
ATOM 873 C CA . ALA A 1 118 ? 9.864 -4.407 -9.077 1.00 95.31 118 ALA A CA 1
ATOM 874 C C . ALA A 1 118 ? 9.931 -3.526 -7.832 1.00 95.31 118 ALA A C 1
ATOM 876 O O . ALA A 1 118 ? 9.193 -2.553 -7.688 1.00 95.31 118 ALA A O 1
ATOM 877 N N . TYR A 1 119 ? 10.872 -3.879 -6.958 1.00 95.19 119 TYR A N 1
ATOM 878 C CA . TYR A 1 119 ? 11.254 -3.116 -5.780 1.00 95.19 119 TYR A CA 1
ATOM 879 C C . TYR A 1 119 ? 12.763 -2.880 -5.818 1.00 95.19 119 TYR A C 1
ATOM 881 O O . TYR A 1 119 ? 13.550 -3.806 -6.027 1.00 95.19 119 TYR A O 1
ATOM 889 N N . ALA A 1 120 ? 13.180 -1.647 -5.565 1.00 93.56 120 ALA A N 1
ATOM 890 C CA . ALA A 1 120 ? 14.574 -1.250 -5.462 1.00 93.56 120 ALA A CA 1
ATOM 891 C C . ALA A 1 120 ? 14.820 -0.476 -4.163 1.00 93.56 120 ALA A C 1
ATOM 893 O O . ALA A 1 120 ? 13.895 -0.138 -3.422 1.00 93.56 120 ALA A O 1
ATOM 894 N N . LYS A 1 121 ? 16.103 -0.243 -3.851 1.00 91.94 121 LYS A N 1
ATOM 895 C CA . LYS A 1 121 ? 16.541 0.542 -2.683 1.00 91.94 121 LYS A CA 1
ATOM 896 C C . LYS A 1 121 ? 15.838 0.116 -1.383 1.00 91.94 121 LYS A C 1
ATOM 898 O O . LYS A 1 121 ? 15.261 0.938 -0.693 1.00 91.94 121 LYS A O 1
ATOM 903 N N . ARG A 1 122 ? 15.870 -1.178 -1.038 1.00 89.19 122 ARG A N 1
ATOM 904 C CA . ARG A 1 122 ? 15.216 -1.726 0.178 1.00 89.19 122 ARG A CA 1
ATOM 905 C C . ARG A 1 122 ? 13.700 -1.464 0.240 1.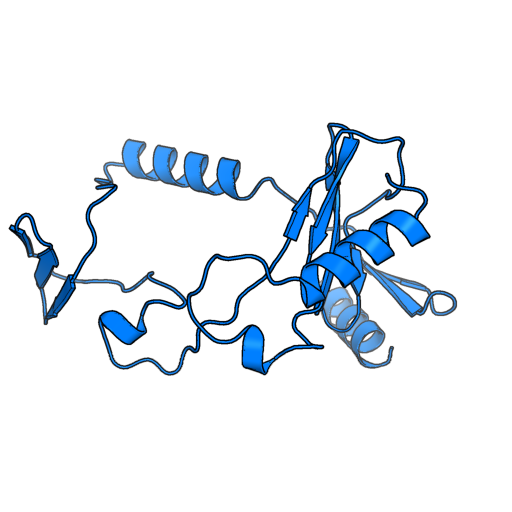00 89.19 122 ARG A C 1
ATOM 907 O O . ARG A 1 122 ? 13.147 -1.248 1.311 1.00 89.19 122 ARG A O 1
ATOM 914 N N . GLY A 1 123 ? 13.038 -1.474 -0.915 1.00 91.12 123 GLY A N 1
ATOM 915 C CA . GLY A 1 123 ? 11.596 -1.250 -1.022 1.00 91.12 123 GLY A CA 1
ATOM 916 C C . GLY A 1 123 ? 11.187 0.219 -0.948 1.00 91.12 123 GLY A C 1
ATOM 917 O O . GLY A 1 123 ? 9.996 0.514 -0.964 1.00 91.12 123 GLY A O 1
ATOM 918 N N . TYR A 1 124 ? 12.147 1.148 -0.899 1.00 94.00 124 TYR A N 1
ATOM 919 C CA . TYR A 1 124 ? 11.848 2.572 -0.993 1.00 94.00 124 TYR A CA 1
ATOM 920 C C . TYR A 1 124 ? 11.485 3.017 -2.398 1.00 94.00 124 TYR A C 1
ATOM 922 O O . TYR A 1 124 ? 10.961 4.106 -2.536 1.00 94.00 124 TYR A O 1
ATOM 930 N N . GLN A 1 125 ? 11.726 2.212 -3.427 1.00 96.25 125 GLN A N 1
ATOM 931 C CA . GLN A 1 125 ? 11.299 2.495 -4.795 1.00 96.25 125 GLN A CA 1
ATOM 932 C C . GLN A 1 125 ? 10.575 1.271 -5.323 1.00 96.25 125 GLN A C 1
ATOM 934 O O . GLN A 1 125 ? 11.071 0.155 -5.149 1.00 96.25 125 GLN A O 1
ATOM 939 N N . TYR A 1 126 ? 9.416 1.462 -5.938 1.00 96.94 126 TYR A N 1
ATOM 940 C CA . TYR A 1 126 ? 8.629 0.356 -6.459 1.00 96.94 126 TYR A CA 1
ATOM 941 C C . TYR A 1 126 ? 7.775 0.776 -7.641 1.00 96.94 126 TYR A C 1
ATOM 943 O O . TYR A 1 126 ? 7.266 1.895 -7.700 1.00 96.94 126 TYR A O 1
ATOM 951 N N . TRP A 1 127 ? 7.623 -0.136 -8.592 1.00 97.69 127 TRP A N 1
ATOM 952 C CA . TRP A 1 127 ? 6.833 0.099 -9.789 1.00 97.69 127 TRP A CA 1
ATOM 953 C C . TRP A 1 127 ? 6.288 -1.203 -10.366 1.00 97.69 127 TRP A C 1
ATOM 955 O O . TRP A 1 127 ? 6.813 -2.289 -10.120 1.00 97.69 127 TRP A O 1
ATOM 965 N N . ARG A 1 128 ? 5.220 -1.086 -11.150 1.00 96.94 128 ARG A N 1
ATOM 966 C CA . ARG A 1 128 ? 4.668 -2.158 -11.983 1.00 96.94 128 ARG A CA 1
ATOM 967 C C . ARG A 1 128 ? 3.944 -1.561 -13.181 1.00 96.94 128 ARG A C 1
ATOM 969 O O . ARG A 1 128 ? 3.515 -0.409 -13.127 1.00 96.94 128 ARG A O 1
ATOM 976 N N . GLN A 1 129 ? 3.742 -2.366 -14.214 1.00 96.75 129 GLN A N 1
ATOM 977 C CA . GLN A 1 129 ? 2.807 -2.051 -15.286 1.00 96.75 129 GLN A CA 1
ATOM 978 C C . GLN A 1 129 ? 1.583 -2.954 -15.152 1.00 96.75 129 GLN A C 1
ATOM 980 O O . GLN A 1 129 ? 1.710 -4.170 -15.034 1.00 96.75 129 GLN A O 1
ATOM 985 N N . THR A 1 130 ? 0.400 -2.357 -15.084 1.00 95.19 130 THR A N 1
ATOM 986 C CA . THR A 1 130 ? -0.864 -3.082 -14.961 1.00 95.19 130 THR A CA 1
ATOM 987 C C . THR A 1 130 ? -1.252 -3.717 -16.295 1.00 95.19 130 THR A C 1
ATOM 989 O O . THR A 1 130 ? -0.790 -3.310 -17.359 1.00 95.19 130 THR A O 1
ATOM 992 N N . ALA A 1 131 ? -2.144 -4.710 -16.252 1.00 93.00 131 ALA A N 1
ATOM 993 C CA . ALA A 1 131 ? -2.589 -5.436 -17.445 1.00 93.00 131 ALA A CA 1
ATOM 994 C C . ALA A 1 131 ? -3.261 -4.545 -18.513 1.00 93.00 131 ALA A C 1
ATOM 996 O O . ALA A 1 131 ? -3.280 -4.900 -19.685 1.00 93.00 131 ALA A O 1
ATOM 997 N N . ASP A 1 132 ? -3.798 -3.388 -18.120 1.00 94.50 132 ASP A N 1
ATOM 998 C CA . ASP A 1 132 ? -4.370 -2.372 -19.012 1.00 94.50 132 ASP A CA 1
ATOM 999 C C . ASP A 1 132 ? -3.340 -1.323 -19.484 1.00 94.50 132 ASP A C 1
ATOM 1001 O O . ASP A 1 132 ? -3.716 -0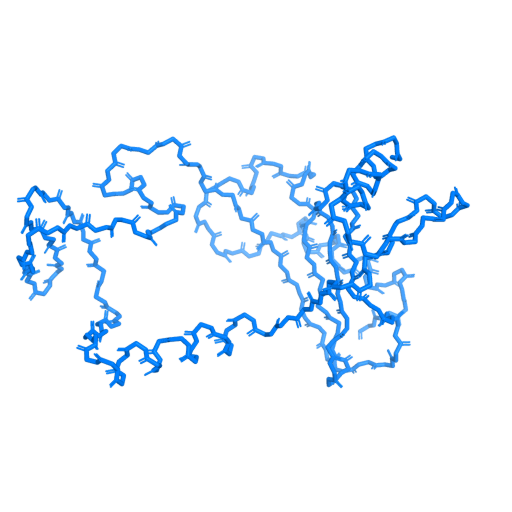.276 -20.007 1.00 94.50 132 ASP A O 1
ATOM 1005 N N . GLY A 1 133 ? -2.046 -1.593 -19.292 1.00 96.00 133 GLY A N 1
ATOM 1006 C CA . GLY A 1 133 ? -0.931 -0.822 -19.835 1.00 96.00 133 GLY A CA 1
ATOM 1007 C C . GLY A 1 133 ? -0.468 0.359 -18.984 1.00 96.00 133 GLY A C 1
ATOM 1008 O O . GLY A 1 133 ? 0.505 1.004 -19.364 1.00 96.00 133 GLY A O 1
ATOM 1009 N N . ARG A 1 134 ? -1.107 0.673 -17.851 1.00 97.12 134 ARG A N 1
ATOM 1010 C CA . ARG A 1 134 ? -0.703 1.814 -17.007 1.00 97.12 134 ARG A CA 1
ATOM 1011 C C . ARG A 1 134 ? 0.542 1.483 -16.197 1.00 97.12 134 ARG A C 1
ATOM 1013 O O . ARG A 1 134 ? 0.646 0.403 -15.620 1.00 97.12 134 ARG A O 1
ATOM 1020 N N . VAL A 1 135 ? 1.461 2.431 -16.079 1.00 98.00 135 VAL A N 1
ATOM 1021 C CA . VAL A 1 135 ? 2.594 2.321 -15.160 1.00 98.00 135 VAL A CA 1
ATOM 1022 C C . VAL A 1 135 ? 2.197 2.940 -13.832 1.00 98.00 135 VAL A C 1
ATOM 1024 O O . VAL A 1 135 ? 1.748 4.082 -13.775 1.00 98.00 135 VAL A O 1
ATOM 1027 N N . VAL A 1 136 ? 2.357 2.172 -12.759 1.00 97.38 136 VAL A N 1
ATOM 1028 C CA . VAL A 1 136 ? 2.154 2.621 -11.384 1.00 97.38 136 VAL A CA 1
ATOM 1029 C C . VAL A 1 136 ? 3.507 2.613 -10.693 1.00 97.38 136 VAL A C 1
ATOM 1031 O O . VAL A 1 136 ? 4.131 1.558 -10.588 1.00 97.38 136 VAL A O 1
ATOM 1034 N N . VAL A 1 137 ? 3.947 3.772 -10.213 1.00 98.00 137 VAL A N 1
ATOM 1035 C CA . VAL A 1 137 ? 5.247 3.975 -9.564 1.00 98.00 137 VAL A CA 1
ATOM 1036 C C . VAL A 1 137 ? 5.061 4.697 -8.235 1.00 98.00 137 VAL A C 1
ATOM 1038 O O . VAL A 1 137 ? 4.177 5.537 -8.092 1.00 98.00 137 VAL A O 1
ATOM 1041 N N . GLY A 1 138 ? 5.873 4.361 -7.242 1.00 96.81 138 GLY A N 1
ATOM 1042 C CA . GLY A 1 138 ? 5.836 4.998 -5.936 1.00 96.81 138 GLY A CA 1
ATOM 1043 C C . GLY A 1 138 ? 7.130 4.839 -5.160 1.00 96.81 138 GLY A C 1
ATOM 1044 O O . GLY A 1 138 ? 8.022 4.075 -5.540 1.00 96.81 138 GLY A O 1
ATOM 1045 N N . GLY A 1 139 ? 7.214 5.563 -4.044 1.00 95.12 139 GLY A N 1
ATOM 1046 C CA . GLY A 1 139 ? 8.350 5.479 -3.135 1.00 95.12 139 GLY A CA 1
ATOM 1047 C C . GLY A 1 139 ? 9.103 6.796 -2.952 1.00 95.12 139 GLY A C 1
ATOM 1048 O O . GLY A 1 139 ? 8.479 7.827 -2.743 1.00 95.12 139 GLY A O 1
ATOM 1049 N N . TRP A 1 140 ? 10.438 6.733 -2.955 1.00 94.56 140 TRP A N 1
ATOM 1050 C CA . TRP A 1 140 ? 11.402 7.816 -2.695 1.00 94.56 140 TRP A CA 1
ATOM 1051 C C . TRP A 1 140 ? 11.300 8.494 -1.319 1.00 94.56 140 TRP A C 1
ATOM 1053 O O . TRP A 1 140 ? 12.019 9.449 -1.037 1.00 94.56 140 TRP A O 1
ATOM 1063 N N . ARG A 1 141 ? 10.479 7.958 -0.409 1.00 89.50 141 ARG A N 1
ATOM 1064 C CA . ARG A 1 141 ? 10.317 8.484 0.959 1.00 89.50 141 ARG A CA 1
ATOM 1065 C C . ARG A 1 141 ? 11.582 8.418 1.828 1.00 89.50 141 ARG A C 1
ATOM 1067 O O . ARG A 1 141 ? 11.598 8.986 2.912 1.00 89.50 141 ARG A O 1
ATOM 1074 N N . ASP A 1 142 ? 12.619 7.696 1.403 1.00 88.81 142 ASP A N 1
ATOM 1075 C CA . ASP A 1 142 ? 13.929 7.684 2.065 1.00 88.81 142 ASP A CA 1
ATOM 1076 C C . ASP A 1 142 ? 14.728 8.974 1.856 1.00 88.81 142 ASP A C 1
ATOM 1078 O O . ASP A 1 142 ? 15.678 9.219 2.596 1.00 88.81 142 ASP A O 1
ATOM 1082 N N . ILE A 1 143 ? 14.345 9.795 0.879 1.00 83.25 143 ILE A N 1
ATOM 1083 C CA . ILE A 1 143 ? 15.025 11.053 0.553 1.00 83.25 143 ILE A CA 1
ATOM 1084 C C . ILE A 1 143 ? 14.505 12.204 1.422 1.00 83.25 143 ILE A C 1
ATOM 1086 O O . ILE A 1 143 ? 15.265 13.097 1.776 1.00 83.25 143 ILE A O 1
ATOM 1090 N N . THR A 1 144 ? 13.237 12.144 1.836 1.00 71.62 144 THR A N 1
ATOM 1091 C CA . THR A 1 144 ? 12.532 13.239 2.521 1.00 71.62 144 THR A CA 1
ATOM 1092 C C . THR A 1 144 ? 11.860 12.785 3.814 1.00 71.62 144 THR A C 1
ATOM 1094 O O . THR A 1 144 ? 10.729 13.165 4.106 1.00 71.62 144 THR A O 1
ATOM 1097 N N . VAL A 1 145 ? 12.548 11.958 4.608 1.00 71.50 145 VAL A N 1
ATOM 1098 C CA . VAL A 1 145 ? 11.965 11.247 5.764 1.00 71.50 145 VAL A CA 1
ATOM 1099 C C . VAL A 1 145 ? 11.126 12.153 6.674 1.00 71.50 145 VAL A C 1
ATOM 1101 O O . VAL A 1 145 ? 10.027 11.759 7.055 1.00 71.50 145 VAL A O 1
ATOM 1104 N N . ASP A 1 146 ? 11.593 13.365 6.976 1.00 72.19 146 ASP A N 1
ATOM 1105 C CA . ASP A 1 146 ? 10.892 14.279 7.887 1.00 72.19 146 ASP A CA 1
ATOM 1106 C C . ASP A 1 146 ? 9.622 14.895 7.278 1.00 72.19 146 ASP A C 1
ATOM 1108 O O . ASP A 1 146 ? 8.651 15.126 7.995 1.00 72.19 146 ASP A O 1
ATOM 1112 N N . HIS A 1 147 ? 9.583 15.099 5.958 1.00 72.94 147 HIS A N 1
ATOM 1113 C CA . HIS A 1 147 ? 8.398 15.602 5.249 1.00 72.94 147 HIS A CA 1
ATOM 1114 C C . HIS A 1 147 ? 7.355 14.513 4.979 1.00 72.94 147 HIS A C 1
ATOM 1116 O O . HIS A 1 147 ? 6.191 14.815 4.722 1.00 72.94 147 HIS A O 1
ATOM 1122 N N . GLU A 1 148 ? 7.762 13.246 5.047 1.00 80.81 148 GLU A N 1
ATOM 1123 C CA . GLU A 1 148 ? 6.884 12.092 4.848 1.00 80.81 148 GLU A CA 1
ATOM 1124 C C . GLU A 1 148 ? 6.264 11.582 6.153 1.00 80.81 148 GLU A C 1
ATOM 1126 O O . GLU A 1 148 ? 5.398 10.707 6.124 1.00 80.81 148 GLU A O 1
ATOM 1131 N N . VAL A 1 149 ? 6.687 12.108 7.305 1.00 86.00 149 VAL A N 1
ATOM 1132 C CA . VAL A 1 149 ? 6.092 11.784 8.604 1.00 86.00 149 VAL A CA 1
ATOM 1133 C C . VAL A 1 149 ? 4.833 12.616 8.816 1.00 86.00 149 VAL A C 1
ATOM 1135 O O . VAL A 1 149 ? 4.851 13.841 8.737 1.00 86.00 149 VAL A O 1
ATOM 1138 N N . GLY A 1 150 ? 3.743 11.936 9.161 1.00 87.88 150 GLY A N 1
ATOM 1139 C CA . GLY A 1 150 ? 2.456 12.560 9.445 1.00 87.88 150 GLY A CA 1
ATOM 1140 C C . GLY A 1 150 ? 1.327 12.017 8.578 1.00 87.88 150 GLY A C 1
ATOM 1141 O O . GLY A 1 150 ? 1.462 11.006 7.892 1.00 87.88 150 GLY A O 1
ATOM 1142 N N . GLU A 1 151 ? 0.183 12.689 8.659 1.00 89.62 151 GLU A N 1
ATOM 1143 C CA . GLU A 1 151 ? -1.095 12.207 8.114 1.00 89.62 151 GLU A CA 1
ATOM 1144 C C . GLU A 1 151 ? -1.580 13.012 6.905 1.00 89.62 151 GLU A C 1
ATOM 1146 O O . GLU A 1 151 ? -2.690 12.806 6.426 1.00 89.62 151 GLU A O 1
ATOM 1151 N N . SER A 1 152 ? -0.762 13.942 6.405 1.00 88.88 152 SER A N 1
ATOM 1152 C CA . SER A 1 152 ? -1.094 14.700 5.200 1.00 88.88 152 SER A CA 1
ATOM 1153 C C . SER A 1 152 ? -1.217 13.764 4.000 1.00 88.88 152 SER A C 1
ATOM 1155 O O . SER A 1 152 ? -0.287 13.035 3.662 1.00 88.88 152 SER A O 1
ATOM 1157 N N . GLU A 1 153 ? -2.346 13.847 3.305 1.00 88.31 153 GLU A N 1
ATOM 1158 C CA . GLU A 1 153 ? -2.586 13.113 2.058 1.00 88.31 153 GLU A CA 1
ATOM 1159 C C . GLU A 1 153 ? -2.113 13.892 0.820 1.00 88.31 153 GLU A C 1
ATOM 1161 O O . GLU A 1 153 ? -2.198 13.403 -0.307 1.00 88.31 153 GLU A O 1
ATOM 1166 N N . ARG A 1 154 ? -1.604 15.119 0.999 1.00 91.56 154 ARG A N 1
ATOM 1167 C CA . ARG A 1 154 ? -1.167 15.955 -0.124 1.00 91.56 154 ARG A CA 1
ATOM 1168 C C . ARG A 1 154 ? 0.135 15.426 -0.736 1.00 91.56 154 ARG A C 1
ATOM 1170 O O . ARG A 1 154 ? 1.053 15.073 0.010 1.00 91.56 154 ARG A O 1
ATOM 1177 N N . PRO A 1 155 ? 0.258 15.414 -2.075 1.00 92.25 155 PRO A N 1
ATOM 1178 C CA . PRO A 1 155 ? 1.537 15.216 -2.741 1.00 92.25 155 PRO A CA 1
ATOM 1179 C C . PRO A 1 155 ? 2.560 16.292 -2.357 1.00 92.25 155 PRO A C 1
ATOM 1181 O O . PRO A 1 155 ? 2.198 17.442 -2.104 1.00 92.25 155 PRO A O 1
ATOM 1184 N N . THR A 1 156 ? 3.839 15.929 -2.367 1.00 91.75 156 THR A N 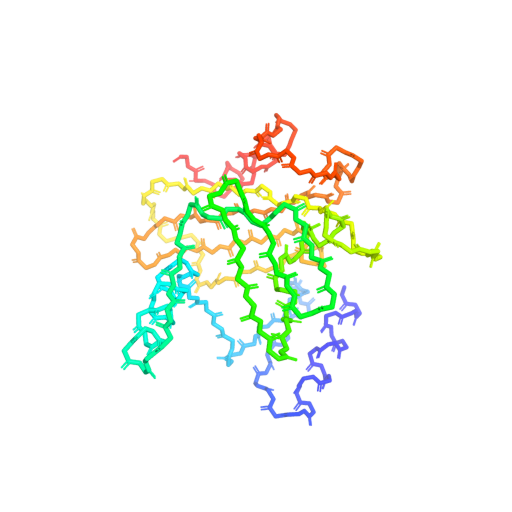1
ATOM 1185 C CA . THR A 1 156 ? 4.967 16.854 -2.220 1.00 91.75 156 THR A CA 1
ATOM 1186 C C . THR A 1 156 ? 5.660 17.020 -3.570 1.00 91.75 156 THR A C 1
ATOM 1188 O O . THR A 1 156 ? 5.795 16.061 -4.335 1.00 91.75 156 THR A O 1
ATOM 1191 N N . ALA A 1 157 ? 6.095 18.245 -3.881 1.00 92.88 157 ALA A N 1
ATOM 1192 C CA . ALA A 1 157 ? 6.754 18.555 -5.154 1.00 92.88 157 ALA A CA 1
ATOM 1193 C C . ALA A 1 157 ? 8.080 17.794 -5.329 1.00 92.88 157 ALA A C 1
ATOM 1195 O O . ALA A 1 157 ? 8.444 17.415 -6.441 1.00 92.88 157 ALA A O 1
ATOM 1196 N N . GLU A 1 158 ? 8.784 17.535 -4.227 1.00 92.00 158 GLU A N 1
ATOM 1197 C CA . GLU A 1 158 ? 10.054 16.814 -4.232 1.00 92.00 158 GLU A CA 1
ATOM 1198 C C . GLU A 1 158 ? 9.877 15.343 -4.619 1.00 92.00 158 GLU A C 1
ATOM 1200 O O . GLU A 1 158 ? 10.493 14.887 -5.583 1.00 92.00 158 GLU A O 1
ATOM 1205 N N . ILE A 1 159 ? 8.967 14.616 -3.956 1.00 94.12 159 ILE A N 1
ATOM 1206 C CA . ILE A 1 159 ? 8.669 13.234 -4.350 1.00 94.12 159 ILE A CA 1
ATOM 1207 C C . ILE A 1 159 ? 8.072 13.190 -5.756 1.00 94.12 159 ILE A C 1
ATOM 1209 O O . ILE A 1 159 ? 8.444 12.321 -6.541 1.00 94.12 159 ILE A O 1
ATOM 1213 N N . GLN A 1 160 ? 7.215 14.150 -6.115 1.00 95.62 160 GLN A N 1
ATOM 1214 C CA . GLN A 1 160 ? 6.655 14.222 -7.464 1.00 95.62 160 GLN A CA 1
ATOM 1215 C C . GLN A 1 160 ? 7.757 14.312 -8.528 1.00 95.62 160 GLN A C 1
ATOM 1217 O O . GLN A 1 160 ? 7.765 13.523 -9.467 1.00 95.62 160 GLN A O 1
ATOM 1222 N N . SER A 1 161 ? 8.753 15.175 -8.314 1.00 95.69 161 SER A N 1
ATOM 1223 C CA . SER A 1 161 ? 9.893 15.331 -9.225 1.00 95.69 161 SER A CA 1
ATOM 1224 C C . SER A 1 161 ? 10.696 14.036 -9.404 1.00 95.69 161 SER A C 1
ATOM 1226 O O . SER A 1 161 ? 11.239 13.786 -10.480 1.00 95.69 161 SER A O 1
ATOM 1228 N N . HIS A 1 162 ? 10.784 13.196 -8.367 1.00 96.00 162 HIS A N 1
ATOM 1229 C CA . HIS A 1 162 ? 11.431 11.887 -8.459 1.00 96.00 162 HIS A CA 1
ATOM 1230 C C . HIS A 1 162 ? 10.611 10.869 -9.254 1.00 96.00 162 HIS A C 1
ATOM 1232 O O . HIS A 1 162 ? 11.190 10.122 -10.044 1.00 96.00 162 HIS A O 1
ATOM 1238 N N . LEU A 1 163 ? 9.288 10.852 -9.068 1.00 96.94 163 LEU A N 1
ATOM 1239 C CA . LEU A 1 163 ? 8.387 9.988 -9.833 1.00 96.94 163 LEU A CA 1
ATOM 1240 C C . LEU A 1 163 ? 8.411 10.366 -11.322 1.00 96.94 163 LEU A C 1
ATOM 1242 O O . LEU A 1 163 ? 8.578 9.489 -12.166 1.00 96.94 163 LEU A O 1
ATOM 1246 N N . ASP A 1 164 ? 8.342 11.662 -11.634 1.00 97.44 164 ASP A N 1
ATOM 1247 C CA . ASP A 1 164 ? 8.372 12.166 -13.012 1.00 97.44 164 ASP A CA 1
ATOM 1248 C C . ASP A 1 164 ? 9.712 11.860 -13.692 1.00 97.44 164 ASP A C 1
ATOM 1250 O O . ASP A 1 164 ? 9.751 11.378 -14.824 1.00 97.44 164 ASP A O 1
ATOM 1254 N N . ARG A 1 165 ? 10.828 12.066 -12.978 1.00 97.12 165 ARG A N 1
ATOM 1255 C CA . ARG A 1 165 ? 12.162 11.716 -13.482 1.00 97.12 165 ARG A CA 1
ATOM 1256 C C . ARG A 1 165 ? 12.279 10.225 -13.776 1.00 97.12 165 ARG A C 1
ATOM 1258 O O . ARG A 1 165 ? 12.805 9.869 -14.826 1.00 97.12 165 ARG A O 1
ATOM 1265 N N . PHE A 1 166 ? 11.784 9.369 -12.881 1.00 97.31 166 PHE A N 1
ATOM 1266 C CA . PHE A 1 166 ? 11.806 7.924 -13.097 1.00 97.31 166 PHE A CA 1
ATOM 1267 C C . PHE A 1 166 ? 11.073 7.546 -14.387 1.00 97.31 166 PHE A C 1
ATOM 1269 O O . PHE A 1 166 ? 11.593 6.754 -15.168 1.00 97.31 166 PHE A O 1
ATOM 1276 N N . LEU A 1 167 ? 9.896 8.120 -14.643 1.00 97.69 167 LEU A N 1
ATOM 1277 C CA . LEU A 1 167 ? 9.159 7.851 -15.878 1.00 97.69 167 LEU A CA 1
ATOM 1278 C C . LEU A 1 167 ? 9.916 8.341 -17.118 1.00 97.69 167 LEU A C 1
ATOM 1280 O O . LEU A 1 167 ? 10.085 7.570 -18.065 1.00 97.69 167 LEU A O 1
ATOM 1284 N N . ALA A 1 168 ? 10.455 9.562 -17.081 1.00 97.12 168 ALA A N 1
ATOM 1285 C CA . ALA A 1 168 ? 11.227 10.133 -18.184 1.00 97.12 168 ALA A CA 1
ATOM 1286 C C . ALA A 1 168 ? 12.473 9.295 -18.530 1.00 97.12 168 ALA A C 1
ATOM 1288 O O . ALA A 1 168 ? 12.738 9.036 -19.703 1.00 97.12 168 ALA A O 1
ATOM 1289 N N . GLU A 1 169 ? 13.204 8.808 -17.521 1.00 96.69 169 GLU A N 1
ATOM 1290 C CA . GLU A 1 169 ? 14.368 7.922 -17.691 1.00 96.69 169 GLU A CA 1
ATOM 1291 C C . GLU A 1 169 ? 14.012 6.580 -18.355 1.00 96.69 169 GLU A C 1
ATOM 1293 O O . GLU A 1 169 ? 14.875 5.943 -18.959 1.00 96.69 169 GLU A O 1
ATOM 1298 N N . HIS A 1 170 ? 12.744 6.166 -18.285 1.00 96.38 170 HIS A N 1
ATOM 1299 C CA . HIS A 1 170 ? 12.227 4.949 -18.915 1.00 96.38 170 HIS A CA 1
ATOM 1300 C C . HIS A 1 170 ? 11.429 5.230 -20.200 1.00 96.38 170 HIS A C 1
ATOM 1302 O O . HIS A 1 170 ? 10.780 4.324 -20.722 1.00 96.38 170 HIS A O 1
ATOM 1308 N N . GLY A 1 171 ? 11.470 6.461 -20.724 1.00 95.81 171 GLY A N 1
ATOM 1309 C CA . GLY A 1 171 ? 10.753 6.840 -21.945 1.00 95.81 171 GLY A CA 1
ATOM 1310 C C . GLY A 1 171 ? 9.229 6.802 -21.801 1.00 95.81 171 GLY A C 1
ATOM 1311 O O . GLY A 1 171 ? 8.525 6.587 -22.785 1.00 95.81 171 GLY A O 1
ATOM 1312 N N . ILE A 1 172 ? 8.722 6.971 -20.578 1.00 95.12 172 ILE A N 1
ATOM 1313 C CA . ILE A 1 172 ? 7.295 7.005 -20.262 1.00 95.12 172 ILE A CA 1
ATOM 1314 C C . ILE A 1 172 ? 6.898 8.467 -20.036 1.00 95.12 172 ILE A C 1
ATOM 1316 O O . ILE A 1 172 ? 7.427 9.119 -19.137 1.00 95.12 172 ILE A O 1
ATOM 1320 N N . THR A 1 173 ? 5.985 8.972 -20.864 1.00 79.44 173 THR A N 1
ATOM 1321 C CA . THR A 1 173 ? 5.460 10.349 -20.818 1.00 79.44 173 THR A CA 1
ATOM 1322 C C . THR A 1 173 ? 3.989 10.369 -20.455 1.00 79.44 173 THR A C 1
ATOM 1324 O O . THR A 1 173 ? 3.254 9.546 -21.050 1.00 79.44 173 THR A O 1
#

pLDDT: mean 94.02, std 4.72, range [71.5, 98.62]